Protein AF-A0A0S7ERP4-F1 (afdb_monomer_lite)

Radius of gyration: 34.42 Å; chains: 1; bounding box: 76×71×101 Å

Foldseek 3Di:
DDDDDDDDDDDPDDPPVVVVVVVVVVVVVVVVVPPDPDPPVVVVVLVVVVVVLVVVLVVVVVVLVVVVVVLLVPPDVVVNLVVVLVLVVVLLVLLVVLVVVCVVVVDDPPDRQDPDPSNNVSVSSNVSSLVSLVVCCVSPVVSCCVPVVPDVVSVVSSVD

Structure (mmCIF, N/CA/C/O backbone):
data_AF-A0A0S7ERP4-F1
#
_entry.id   AF-A0A0S7ERP4-F1
#
loop_
_atom_site.group_PDB
_atom_site.id
_atom_site.type_symbol
_atom_site.label_atom_id
_atom_site.label_alt_id
_atom_site.label_comp_id
_atom_site.label_asym_id
_atom_site.label_entity_id
_atom_site.label_seq_id
_atom_site.pdbx_PDB_ins_code
_atom_site.Cartn_x
_atom_site.Cartn_y
_atom_site.Cartn_z
_atom_site.occupancy
_atom_site.B_iso_or_equiv
_atom_site.auth_seq_id
_atom_site.auth_comp_id
_atom_site.auth_asym_id
_atom_site.auth_atom_id
_atom_site.pdbx_PDB_model_num
ATOM 1 N N . LEU A 1 1 ? 56.306 -63.158 -77.865 1.00 36.03 1 LEU A N 1
ATOM 2 C CA . LEU A 1 1 ? 57.124 -61.981 -77.490 1.00 36.03 1 LEU A CA 1
ATOM 3 C C . LEU A 1 1 ? 56.248 -61.137 -76.561 1.00 36.03 1 LEU A C 1
ATOM 5 O O . LEU A 1 1 ? 55.398 -60.429 -77.066 1.00 36.03 1 LEU A O 1
ATOM 9 N N . PHE A 1 2 ? 56.042 -61.534 -75.303 1.00 31.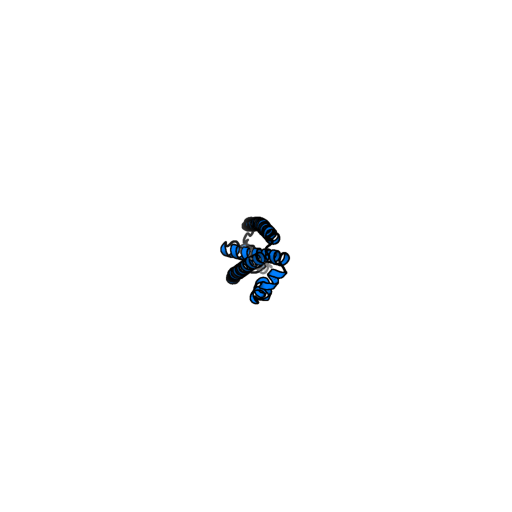94 2 PHE A N 1
ATOM 10 C CA . PHE A 1 2 ? 56.868 -61.342 -74.094 1.00 31.94 2 PHE A CA 1
ATOM 11 C C . PHE A 1 2 ? 57.126 -59.877 -73.703 1.00 31.94 2 PHE A C 1
ATOM 13 O O . PHE A 1 2 ? 57.611 -59.106 -74.524 1.00 31.94 2 PHE A O 1
ATOM 20 N N . ASN A 1 3 ? 56.899 -59.625 -72.404 1.00 28.59 3 ASN A N 1
ATOM 21 C CA . ASN A 1 3 ? 57.189 -58.448 -71.567 1.00 28.59 3 ASN A CA 1
ATOM 22 C C . ASN A 1 3 ? 56.217 -57.252 -71.650 1.00 28.59 3 ASN A C 1
ATOM 24 O O . ASN A 1 3 ? 55.875 -56.807 -72.733 1.00 28.59 3 ASN A O 1
ATOM 28 N N . SER A 1 4 ? 55.731 -56.665 -70.547 1.00 33.91 4 SER A N 1
ATOM 29 C CA . SER A 1 4 ? 56.054 -56.836 -69.118 1.00 33.91 4 SER A CA 1
ATOM 30 C C . SER A 1 4 ? 54.904 -56.347 -68.230 1.00 33.91 4 SER A C 1
ATOM 32 O O . SER A 1 4 ? 54.311 -55.304 -68.490 1.00 33.91 4 SER A O 1
ATOM 34 N N . SER A 1 5 ? 54.675 -57.063 -67.128 1.00 41.22 5 SER A N 1
ATOM 35 C CA . SER A 1 5 ? 54.031 -56.560 -65.910 1.00 41.22 5 SER A CA 1
ATOM 36 C C . SER A 1 5 ? 54.976 -55.626 -65.148 1.00 41.22 5 SER A C 1
ATOM 38 O O . SER A 1 5 ? 56.146 -55.971 -65.000 1.00 41.22 5 SER A O 1
ATOM 40 N N . PHE A 1 6 ? 54.468 -54.539 -64.553 1.00 32.84 6 PHE A N 1
ATOM 41 C CA . PHE A 1 6 ? 54.848 -54.152 -63.186 1.00 32.84 6 PHE A CA 1
ATOM 42 C C . PHE A 1 6 ? 53.825 -53.201 -62.549 1.00 32.84 6 PHE A C 1
ATOM 44 O O . PHE A 1 6 ? 53.191 -52.390 -63.214 1.00 32.84 6 PHE A O 1
ATOM 51 N N . SER A 1 7 ? 53.662 -53.378 -61.243 1.00 40.06 7 SER A N 1
ATOM 52 C CA . SER A 1 7 ? 52.592 -52.894 -60.375 1.00 40.06 7 SER A CA 1
ATOM 53 C C . SER A 1 7 ? 52.999 -51.622 -59.625 1.00 40.06 7 SER A C 1
ATOM 55 O O . SER A 1 7 ? 54.097 -51.585 -59.079 1.00 40.06 7 SER A O 1
ATOM 57 N N . ILE A 1 8 ? 52.103 -50.633 -59.536 1.00 38.38 8 ILE A N 1
ATOM 58 C CA . ILE A 1 8 ? 52.034 -49.597 -58.484 1.00 38.38 8 ILE A CA 1
ATOM 59 C C . ILE A 1 8 ? 50.524 -49.317 -58.356 1.00 38.38 8 ILE A C 1
ATOM 61 O O . ILE A 1 8 ? 49.904 -48.852 -59.300 1.00 38.38 8 ILE A O 1
ATOM 65 N N . GLY A 1 9 ? 49.807 -49.784 -57.339 1.00 38.56 9 GLY A N 1
ATOM 66 C CA . GLY A 1 9 ? 49.984 -49.382 -55.953 1.00 38.56 9 GLY A CA 1
ATOM 67 C C . GLY A 1 9 ? 48.993 -48.257 -55.640 1.00 38.56 9 GLY A C 1
ATOM 68 O O . GLY A 1 9 ? 49.285 -47.105 -55.915 1.00 38.56 9 GLY A O 1
ATOM 69 N N . VAL A 1 10 ? 47.867 -48.629 -55.015 1.00 46.38 10 VAL A N 1
ATOM 70 C CA . VAL A 1 10 ? 47.009 -47.770 -54.174 1.00 46.38 10 VAL A CA 1
ATOM 71 C C . VAL A 1 10 ? 46.211 -46.667 -54.889 1.00 46.38 10 VAL A C 1
ATOM 73 O O . VAL A 1 10 ? 46.749 -45.607 -55.162 1.00 46.38 10 VAL A O 1
ATOM 76 N N . LEU A 1 11 ? 44.891 -46.859 -55.054 1.00 43.41 11 LEU A N 1
ATOM 77 C CA . LEU A 1 11 ? 43.879 -45.832 -54.719 1.00 43.41 11 LEU A CA 1
ATOM 78 C C . LEU A 1 11 ? 42.442 -46.396 -54.793 1.00 43.41 11 LEU A C 1
ATOM 80 O O . LEU A 1 11 ? 41.591 -45.911 -55.532 1.00 43.41 11 LEU A O 1
ATOM 84 N N . LEU A 1 12 ? 42.147 -47.452 -54.032 1.00 49.91 12 LEU A N 1
ATOM 85 C CA . LEU A 1 12 ? 40.770 -47.925 -53.851 1.00 49.91 12 LEU A CA 1
ATOM 86 C C . LEU A 1 12 ? 40.319 -47.619 -52.422 1.00 49.91 12 LEU A C 1
ATOM 88 O O . LEU A 1 12 ? 40.388 -48.477 -51.554 1.00 49.91 12 LEU A O 1
ATOM 92 N N . CYS A 1 13 ? 39.971 -46.354 -52.180 1.00 50.56 13 CYS A N 1
ATOM 93 C CA . CYS A 1 13 ? 39.090 -45.854 -51.115 1.00 50.56 13 CYS A CA 1
ATOM 94 C C . CYS A 1 13 ? 39.342 -44.355 -50.959 1.00 50.56 13 CYS A C 1
ATOM 96 O O . CYS A 1 13 ? 40.460 -43.979 -50.626 1.00 50.56 13 CYS A O 1
ATOM 98 N N . CYS A 1 14 ? 38.316 -43.524 -51.166 1.00 50.41 14 CYS A N 1
ATOM 99 C CA . CYS A 1 14 ? 37.940 -42.395 -50.293 1.00 50.41 14 CYS A CA 1
ATOM 100 C C . CYS A 1 14 ? 37.132 -41.311 -51.039 1.00 50.41 14 CYS A C 1
ATOM 102 O O . CYS A 1 14 ? 37.639 -40.213 -51.247 1.00 50.41 14 CYS A O 1
ATOM 104 N N . PRO A 1 15 ? 35.843 -41.537 -51.358 1.00 43.78 15 PRO A N 1
ATOM 105 C CA . PRO A 1 15 ? 34.888 -40.434 -51.440 1.00 43.78 15 PRO A CA 1
ATOM 106 C C . PRO A 1 15 ? 34.080 -40.269 -50.138 1.00 43.78 15 PRO A C 1
ATOM 108 O O . PRO A 1 15 ? 33.483 -39.224 -49.920 1.00 43.78 15 PRO A O 1
ATOM 111 N N . LEU A 1 16 ? 34.080 -41.266 -49.239 1.00 44.78 16 LEU A N 1
ATOM 112 C CA . LEU A 1 16 ? 33.294 -41.216 -47.997 1.00 44.78 16 LEU A CA 1
ATOM 113 C C . LEU A 1 16 ? 33.991 -40.503 -46.825 1.00 44.78 16 LEU A C 1
ATOM 115 O O . LEU A 1 16 ? 33.307 -39.976 -45.953 1.00 44.78 16 LEU A O 1
ATOM 119 N N . VAL A 1 17 ? 35.327 -40.438 -46.802 1.00 49.69 17 VAL A N 1
ATOM 120 C CA . VAL A 1 17 ? 36.073 -39.811 -45.688 1.00 49.69 17 VAL A CA 1
ATOM 121 C C . VAL A 1 17 ? 36.037 -38.278 -45.765 1.00 49.69 17 VAL A C 1
ATOM 123 O O . VAL A 1 17 ? 36.111 -37.599 -44.742 1.00 49.69 17 VAL A O 1
ATOM 126 N N . THR A 1 18 ? 35.838 -37.699 -46.952 1.00 48.84 18 THR A N 1
ATOM 127 C CA . THR A 1 18 ? 35.764 -36.239 -47.118 1.00 48.84 18 THR A CA 1
ATOM 128 C C . THR A 1 18 ? 34.395 -35.664 -46.742 1.00 48.84 18 THR A C 1
ATOM 130 O O . THR A 1 18 ? 34.336 -34.540 -46.253 1.00 48.84 18 THR A O 1
ATOM 133 N N . MET A 1 19 ? 33.298 -36.425 -46.861 1.00 49.31 19 MET A N 1
ATOM 134 C CA . MET A 1 19 ? 31.945 -35.948 -46.512 1.00 49.31 19 MET A CA 1
ATOM 135 C C . MET A 1 19 ? 31.694 -35.829 -44.997 1.00 49.31 19 MET A C 1
ATOM 137 O O . MET A 1 19 ? 30.900 -34.992 -44.563 1.00 49.31 19 MET A O 1
ATOM 141 N N . TRP A 1 20 ? 32.383 -36.632 -44.181 1.00 41.03 20 TRP A N 1
ATOM 142 C CA . TRP A 1 20 ? 32.278 -36.565 -42.716 1.00 41.03 20 TRP A CA 1
ATOM 143 C C . TRP A 1 20 ? 33.089 -35.404 -42.128 1.00 41.03 20 TRP A C 1
ATOM 145 O O . TRP A 1 20 ? 32.699 -34.824 -41.118 1.00 41.03 20 TRP A O 1
ATOM 155 N N . SER A 1 21 ? 34.175 -35.012 -42.799 1.00 52.75 21 SER A N 1
ATOM 156 C CA . SER A 1 21 ? 35.043 -33.914 -42.364 1.00 52.75 21 SER A CA 1
ATOM 157 C C . SER A 1 21 ? 34.357 -32.547 -42.491 1.00 52.75 21 SER A C 1
ATOM 159 O O . SER A 1 21 ? 34.372 -31.748 -41.558 1.00 52.75 21 SER A O 1
ATOM 161 N N . VAL A 1 22 ? 33.658 -32.294 -43.602 1.00 50.66 22 VAL A N 1
ATOM 162 C CA . VAL A 1 22 ? 33.013 -30.988 -43.839 1.00 50.66 22 VAL A CA 1
ATOM 163 C C . VAL A 1 22 ? 31.786 -30.785 -42.937 1.00 50.66 22 VAL A C 1
ATOM 165 O O . VAL A 1 22 ? 31.569 -29.685 -42.433 1.00 50.66 22 VAL A O 1
ATOM 168 N N . SER A 1 23 ? 31.026 -31.850 -42.650 1.00 53.56 23 SER A N 1
ATOM 169 C CA . SER A 1 23 ? 29.867 -31.782 -41.741 1.00 53.56 23 SER A CA 1
ATOM 170 C C . SER A 1 23 ? 30.279 -31.512 -40.290 1.00 53.56 23 SER A C 1
ATOM 172 O O . SER A 1 23 ? 29.611 -30.746 -39.596 1.00 53.56 23 SER A O 1
ATOM 174 N N . ALA A 1 24 ? 31.404 -32.080 -39.842 1.00 55.19 24 ALA A N 1
ATOM 175 C CA . ALA A 1 24 ? 31.951 -31.816 -38.513 1.00 55.19 24 ALA A CA 1
ATOM 176 C C . ALA A 1 24 ? 32.442 -30.364 -38.366 1.00 55.19 24 ALA A C 1
ATOM 178 O O . ALA A 1 24 ? 32.226 -29.745 -37.328 1.00 55.19 24 ALA A O 1
ATOM 179 N N . VAL A 1 25 ? 33.041 -29.792 -39.416 1.00 55.00 25 VAL A N 1
ATOM 180 C CA . VAL A 1 25 ? 33.514 -28.396 -39.413 1.00 55.00 25 VAL A CA 1
ATOM 181 C C . VAL A 1 25 ? 32.348 -27.399 -39.411 1.00 55.00 25 VAL A C 1
ATOM 183 O O . VAL A 1 25 ? 32.406 -26.397 -38.701 1.00 55.00 25 VAL A O 1
ATOM 186 N N . ILE A 1 26 ? 31.257 -27.681 -40.133 1.00 55.34 26 ILE A N 1
ATOM 187 C CA . ILE A 1 26 ? 30.060 -26.821 -40.141 1.00 55.34 26 ILE A CA 1
ATOM 188 C C . ILE A 1 26 ? 29.319 -26.882 -38.791 1.00 55.34 26 ILE A C 1
ATOM 190 O O . ILE A 1 26 ? 28.900 -25.844 -38.279 1.00 55.34 26 ILE A O 1
ATOM 194 N N . LEU A 1 27 ? 29.222 -28.061 -38.163 1.00 53.22 27 LEU A N 1
ATOM 195 C CA . LEU A 1 27 ? 28.665 -28.208 -36.809 1.00 53.22 27 LEU A CA 1
ATOM 196 C C . LEU A 1 27 ? 29.535 -27.530 -35.737 1.00 53.22 27 LEU A C 1
ATOM 198 O O . LEU A 1 27 ? 29.001 -26.919 -34.812 1.00 53.22 27 LEU A O 1
ATOM 202 N N . ALA A 1 28 ? 30.862 -27.567 -35.883 1.00 52.50 28 ALA A N 1
ATOM 203 C CA . ALA A 1 28 ? 31.782 -26.875 -34.982 1.00 52.50 28 ALA A CA 1
ATOM 204 C C . ALA A 1 28 ? 31.711 -25.340 -35.123 1.00 52.50 28 ALA A C 1
ATOM 206 O O . ALA A 1 28 ? 31.791 -24.628 -34.123 1.00 52.50 28 ALA A O 1
ATOM 207 N N . LEU A 1 29 ? 31.498 -24.816 -36.336 1.00 48.59 29 LEU A N 1
ATOM 208 C CA . LEU A 1 29 ? 31.327 -23.376 -36.575 1.00 48.59 29 LEU A CA 1
ATOM 209 C C . LEU A 1 29 ? 29.970 -22.844 -36.084 1.00 48.59 29 LEU A C 1
ATOM 211 O O . LEU A 1 29 ? 29.904 -21.717 -35.596 1.00 48.59 29 LEU A O 1
ATOM 215 N N . ALA A 1 30 ? 28.908 -23.654 -36.128 1.00 50.09 30 ALA A N 1
ATOM 216 C CA . ALA A 1 30 ? 27.617 -23.297 -35.534 1.00 50.09 30 ALA A CA 1
ATOM 217 C C . ALA A 1 30 ? 27.668 -23.255 -33.993 1.00 50.09 30 ALA A C 1
ATOM 219 O O . ALA A 1 30 ? 27.029 -22.402 -33.379 1.00 50.09 30 ALA A O 1
ATOM 220 N N . ALA A 1 31 ? 28.471 -24.122 -33.364 1.00 48.09 31 ALA A N 1
ATOM 221 C CA . ALA A 1 31 ? 28.665 -24.120 -31.913 1.00 48.09 31 ALA A CA 1
ATOM 222 C C . ALA A 1 31 ? 29.440 -22.884 -31.412 1.00 48.09 31 ALA A C 1
ATOM 224 O O . ALA A 1 31 ? 29.180 -22.402 -30.312 1.00 48.09 31 ALA A O 1
ATOM 225 N N . VAL A 1 32 ? 30.344 -22.327 -32.227 1.00 48.41 32 VAL A N 1
ATOM 226 C CA . VAL A 1 32 ? 31.105 -21.108 -31.889 1.00 48.41 32 VAL A CA 1
ATOM 227 C C . VAL A 1 32 ? 30.252 -19.835 -31.993 1.00 48.41 32 VAL A C 1
ATOM 229 O O . VAL A 1 32 ? 30.477 -18.891 -31.240 1.00 48.41 32 VAL A O 1
ATOM 232 N N . ALA A 1 33 ? 29.232 -19.805 -32.856 1.00 47.75 33 ALA A N 1
ATOM 233 C CA . ALA A 1 33 ? 28.333 -18.651 -32.988 1.00 47.75 33 ALA A CA 1
ATOM 234 C C . ALA A 1 33 ? 27.271 -18.545 -31.872 1.00 47.75 33 ALA A C 1
ATOM 236 O O . ALA A 1 33 ? 26.631 -17.506 -31.736 1.00 47.75 33 ALA A O 1
ATOM 237 N N . LEU A 1 34 ? 27.101 -19.590 -31.052 1.00 50.41 34 LEU A N 1
ATOM 238 C CA . LEU A 1 34 ? 26.242 -19.588 -29.857 1.00 50.41 34 LEU A CA 1
ATOM 239 C C . LEU A 1 34 ? 27.037 -19.348 -28.559 1.00 50.41 34 LEU A C 1
ATOM 241 O O . LEU A 1 34 ? 26.530 -19.573 -27.459 1.00 50.41 34 LEU A O 1
ATOM 245 N N . GLY A 1 35 ? 28.283 -18.878 -28.686 1.00 42.94 35 GLY A N 1
ATOM 246 C CA . GLY A 1 35 ? 29.151 -18.507 -27.577 1.00 42.94 35 GLY A CA 1
ATOM 247 C C . GLY A 1 35 ? 28.567 -17.380 -26.724 1.00 42.94 35 GLY A C 1
ATOM 248 O O . GLY A 1 35 ? 28.679 -16.207 -27.062 1.00 42.94 35 GLY A O 1
ATOM 249 N N . SER A 1 36 ? 27.983 -17.788 -25.596 1.00 51.94 36 SER A N 1
ATOM 250 C CA . SER A 1 36 ? 27.958 -17.086 -24.309 1.00 51.94 36 SER A CA 1
ATOM 251 C C . SER A 1 36 ? 27.524 -15.617 -24.335 1.00 51.94 36 SER A C 1
ATOM 253 O O . SER A 1 36 ? 28.347 -14.703 -24.267 1.00 51.94 36 SER A O 1
ATOM 255 N N . ALA A 1 37 ? 26.212 -15.392 -24.261 1.00 49.50 37 ALA A N 1
ATOM 256 C CA . ALA A 1 37 ? 25.731 -14.295 -23.431 1.00 49.50 37 ALA A CA 1
ATOM 257 C C . ALA A 1 37 ? 26.067 -14.659 -21.975 1.00 49.50 37 ALA A C 1
ATOM 259 O O . ALA A 1 37 ? 25.407 -15.511 -21.387 1.00 49.50 37 ALA A O 1
ATOM 260 N N . ASP A 1 38 ? 27.150 -14.093 -21.447 1.00 48.97 38 ASP A N 1
ATOM 261 C CA . ASP A 1 38 ? 27.555 -14.228 -20.048 1.00 48.97 38 ASP A CA 1
ATOM 262 C C . ASP A 1 38 ? 26.489 -13.591 -19.129 1.00 48.97 38 ASP A C 1
ATOM 264 O O . ASP A 1 38 ? 26.293 -12.374 -19.189 1.00 48.97 38 ASP A O 1
ATOM 268 N N . PRO A 1 39 ? 25.761 -14.361 -18.295 1.00 53.75 39 PRO A N 1
ATOM 269 C CA . PRO A 1 39 ? 24.779 -13.801 -17.373 1.00 53.75 39 PRO A CA 1
ATOM 270 C C . PRO A 1 39 ? 25.402 -13.360 -16.035 1.00 53.75 39 PRO A C 1
ATOM 272 O O . PRO A 1 39 ? 24.689 -12.809 -15.191 1.00 53.75 39 PRO A O 1
ATOM 275 N N . ASP A 1 40 ? 26.700 -13.590 -15.800 1.00 51.56 40 ASP A N 1
ATOM 276 C CA . ASP A 1 40 ? 27.281 -13.491 -14.454 1.00 51.56 40 ASP A CA 1
ATOM 277 C C . ASP A 1 40 ? 27.644 -12.076 -14.003 1.00 51.56 40 ASP A C 1
ATOM 279 O O . ASP A 1 40 ? 27.767 -11.829 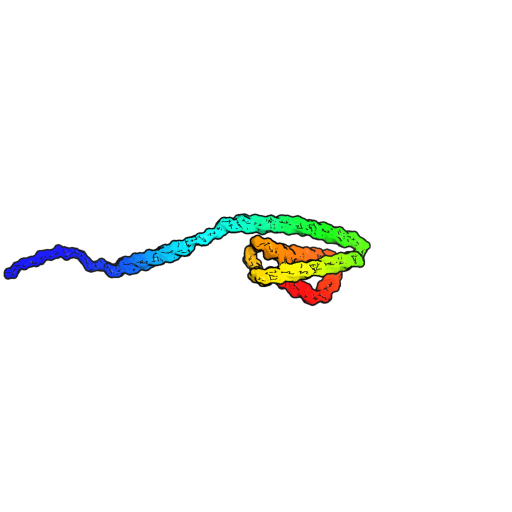-12.804 1.00 51.56 40 ASP A O 1
ATOM 283 N N . THR A 1 41 ? 27.712 -11.099 -14.907 1.00 55.38 41 THR A N 1
ATOM 284 C CA . THR A 1 41 ? 28.025 -9.721 -14.491 1.00 55.38 41 THR A CA 1
ATOM 285 C C . THR A 1 41 ? 26.800 -8.973 -13.923 1.00 55.38 41 THR A C 1
ATOM 287 O O . THR A 1 41 ? 26.952 -8.039 -13.134 1.00 55.38 41 THR A O 1
ATOM 290 N N . GLN A 1 42 ? 25.567 -9.387 -14.255 1.00 54.00 42 GLN A N 1
ATOM 291 C CA . GLN A 1 42 ? 24.342 -8.662 -13.868 1.00 54.00 42 GLN A CA 1
ATOM 292 C C . GLN A 1 42 ? 23.637 -9.234 -12.624 1.00 54.00 42 GLN A C 1
ATOM 294 O O . GLN A 1 42 ? 23.000 -8.474 -11.888 1.00 54.00 42 GLN A O 1
ATOM 299 N N . ARG A 1 43 ? 23.800 -10.535 -12.338 1.00 60.12 43 ARG A N 1
ATOM 300 C CA . ARG A 1 43 ? 23.248 -11.202 -11.139 1.00 60.12 43 ARG A CA 1
ATOM 301 C C . ARG A 1 43 ? 23.671 -10.554 -9.810 1.00 60.12 43 ARG A C 1
ATOM 303 O O . ARG A 1 43 ? 22.782 -10.173 -9.054 1.00 60.12 43 ARG A O 1
ATOM 310 N N . PRO A 1 44 ? 24.969 -10.301 -9.539 1.00 62.47 44 PRO A N 1
ATOM 311 C CA . PRO A 1 44 ? 25.399 -9.806 -8.227 1.00 62.47 44 PRO A CA 1
ATOM 312 C C . PRO A 1 44 ? 24.820 -8.426 -7.879 1.00 62.47 44 PRO A C 1
ATOM 314 O O . PRO A 1 44 ? 24.527 -8.123 -6.723 1.00 62.47 44 PRO A O 1
ATOM 317 N N . ARG A 1 45 ? 24.646 -7.562 -8.890 1.00 62.84 45 ARG A N 1
ATOM 318 C CA . ARG A 1 45 ? 24.092 -6.210 -8.721 1.00 62.84 45 ARG A CA 1
ATOM 319 C C . ARG A 1 45 ? 22.574 -6.233 -8.538 1.00 62.84 45 ARG A C 1
ATOM 321 O O . ARG A 1 45 ? 22.039 -5.431 -7.775 1.00 62.84 45 ARG A O 1
ATOM 328 N N . HIS A 1 46 ? 21.889 -7.127 -9.248 1.00 65.50 46 HIS A N 1
ATOM 329 C CA . HIS A 1 46 ? 20.446 -7.327 -9.128 1.00 65.50 46 HIS A CA 1
ATOM 330 C C . HIS A 1 46 ? 20.069 -7.844 -7.733 1.00 65.50 46 HIS A C 1
ATOM 332 O O . HIS A 1 46 ? 19.210 -7.250 -7.076 1.00 65.50 46 HIS A O 1
ATOM 338 N N . ASP A 1 47 ? 20.825 -8.823 -7.229 1.00 76.12 47 ASP A N 1
ATOM 339 C CA . ASP A 1 47 ? 20.685 -9.348 -5.868 1.00 76.12 47 ASP A CA 1
ATOM 340 C C . ASP A 1 47 ? 20.884 -8.249 -4.809 1.00 76.12 47 ASP A C 1
ATOM 342 O O . ASP A 1 47 ? 20.126 -8.164 -3.840 1.00 76.12 47 ASP A O 1
ATOM 346 N N . SER A 1 48 ? 21.837 -7.336 -5.033 1.00 88.81 48 SER A N 1
ATOM 347 C CA . SER A 1 48 ? 22.086 -6.199 -4.138 1.00 88.81 48 SER A CA 1
ATOM 348 C C . SER A 1 48 ? 20.905 -5.221 -4.061 1.00 88.81 48 SER A C 1
ATOM 350 O O . SER A 1 48 ? 20.533 -4.796 -2.967 1.00 88.81 48 SER A O 1
ATOM 352 N N . ASN A 1 49 ? 20.267 -4.885 -5.189 1.00 89.75 49 ASN A N 1
ATOM 353 C CA . ASN A 1 49 ? 19.100 -3.991 -5.196 1.00 89.75 49 ASN A CA 1
ATOM 354 C C . ASN A 1 49 ? 17.907 -4.600 -4.451 1.00 89.75 49 ASN A C 1
ATOM 356 O O . ASN A 1 49 ? 17.236 -3.908 -3.682 1.00 89.75 49 ASN A O 1
ATOM 360 N N . LEU A 1 50 ? 17.665 -5.896 -4.654 1.00 93.69 50 LEU A N 1
ATOM 361 C CA . LEU A 1 50 ? 16.613 -6.624 -3.954 1.00 93.69 50 LEU A CA 1
ATOM 362 C C . LEU A 1 50 ? 16.889 -6.697 -2.445 1.00 93.69 50 LEU A C 1
ATOM 364 O O . LEU A 1 50 ? 15.972 -6.543 -1.638 1.00 93.69 50 LEU A O 1
ATOM 368 N N . GLU A 1 51 ? 18.142 -6.912 -2.041 1.00 95.38 51 GLU A N 1
ATOM 369 C CA . GLU A 1 51 ? 18.521 -6.921 -0.628 1.00 95.38 51 GLU A CA 1
ATOM 370 C C . GLU A 1 51 ? 18.315 -5.549 0.029 1.00 95.38 51 GLU A C 1
ATOM 372 O O . GLU A 1 51 ? 17.765 -5.463 1.130 1.00 95.38 51 GLU A O 1
ATOM 377 N N . ILE A 1 52 ? 18.689 -4.465 -0.658 1.00 95.00 52 ILE A N 1
ATOM 378 C CA . ILE A 1 52 ? 18.440 -3.097 -0.188 1.00 95.00 52 ILE A CA 1
ATOM 379 C C . ILE A 1 52 ? 16.937 -2.859 -0.026 1.00 95.00 52 ILE A C 1
ATOM 381 O O . ILE A 1 52 ? 16.506 -2.383 1.026 1.00 95.00 52 ILE A O 1
ATOM 385 N N . TYR A 1 53 ? 16.136 -3.235 -1.027 1.00 96.56 53 TYR A N 1
ATOM 386 C CA . TYR A 1 53 ? 14.681 -3.128 -0.958 1.00 96.56 53 TYR A CA 1
ATOM 387 C C . TYR A 1 53 ? 14.113 -3.866 0.260 1.00 96.56 53 TYR A C 1
ATOM 389 O O . TYR A 1 53 ? 13.352 -3.278 1.023 1.00 96.56 53 TYR A O 1
ATOM 397 N N . LYS A 1 54 ? 14.537 -5.111 0.514 1.00 96.94 54 LYS A N 1
ATOM 398 C CA . LYS A 1 54 ? 14.087 -5.887 1.683 1.00 96.94 54 LYS A CA 1
ATOM 399 C C . LYS A 1 54 ? 14.364 -5.160 3.001 1.00 96.94 54 LYS A C 1
ATOM 401 O O . LYS A 1 54 ? 13.472 -5.064 3.839 1.00 96.94 54 LYS A O 1
ATOM 406 N N . ARG A 1 55 ? 15.561 -4.588 3.171 1.00 97.56 55 ARG A N 1
ATOM 407 C CA . ARG A 1 55 ? 15.928 -3.837 4.390 1.00 97.56 55 ARG A CA 1
ATOM 408 C C . ARG A 1 55 ? 15.098 -2.559 4.564 1.00 97.56 55 ARG A C 1
ATOM 410 O O . ARG A 1 55 ? 14.686 -2.233 5.681 1.00 97.56 55 ARG A O 1
ATOM 417 N N . LEU A 1 56 ? 14.842 -1.837 3.471 1.00 97.00 56 LEU A N 1
ATOM 418 C CA . LEU A 1 56 ? 13.971 -0.657 3.482 1.00 97.00 56 LEU A CA 1
ATOM 419 C C . LEU A 1 56 ? 12.535 -1.045 3.836 1.00 97.00 56 LEU A C 1
ATOM 421 O O . LEU A 1 56 ? 11.923 -0.414 4.700 1.00 97.00 56 LEU A O 1
ATOM 425 N N . PHE A 1 57 ? 12.037 -2.126 3.239 1.00 97.94 57 PHE A N 1
ATOM 426 C CA . PHE A 1 57 ? 10.707 -2.638 3.514 1.00 97.94 57 PHE A CA 1
ATOM 427 C C . PHE A 1 57 ? 10.560 -3.032 4.986 1.00 97.94 57 PHE A C 1
ATOM 429 O O . PHE A 1 57 ? 9.660 -2.543 5.660 1.00 97.94 57 PHE A O 1
ATOM 436 N N . GLU A 1 58 ? 11.480 -3.825 5.538 1.00 97.81 58 GLU A N 1
ATOM 437 C CA . GLU A 1 58 ? 11.473 -4.209 6.956 1.00 97.81 58 GLU A CA 1
ATOM 438 C C . GLU A 1 58 ? 11.445 -3.007 7.908 1.00 97.81 58 GLU A C 1
ATOM 440 O O . GLU A 1 58 ? 10.747 -3.031 8.925 1.00 97.81 58 GLU A O 1
ATOM 445 N N . THR A 1 59 ? 12.189 -1.949 7.582 1.00 97.94 59 THR A N 1
ATOM 446 C CA . THR A 1 59 ? 12.197 -0.708 8.368 1.00 97.94 59 THR A CA 1
ATOM 447 C C . THR A 1 59 ? 10.827 -0.036 8.309 1.00 97.94 59 THR A C 1
ATOM 449 O O . THR A 1 59 ? 10.213 0.208 9.348 1.00 97.94 59 THR A O 1
ATOM 452 N N . LYS A 1 60 ? 10.274 0.127 7.102 1.00 97.69 60 LYS A N 1
ATOM 453 C CA . LYS A 1 60 ? 8.937 0.693 6.882 1.00 97.69 60 LYS A CA 1
ATOM 454 C C . LYS A 1 60 ? 7.843 -0.090 7.615 1.00 97.69 60 LYS A C 1
ATOM 456 O O . LYS A 1 60 ? 6.939 0.510 8.196 1.00 97.69 60 LYS A O 1
ATOM 461 N N . ARG A 1 61 ? 7.935 -1.424 7.652 1.00 97.56 61 ARG A N 1
ATOM 462 C CA . ARG A 1 61 ? 6.992 -2.297 8.374 1.00 97.56 61 ARG A CA 1
ATOM 463 C C . ARG A 1 61 ? 7.002 -2.033 9.879 1.00 97.56 61 ARG A C 1
ATOM 465 O O . ARG A 1 61 ? 5.935 -1.998 10.490 1.00 97.56 61 ARG A O 1
ATOM 472 N N . LYS A 1 62 ? 8.176 -1.820 10.483 1.00 97.62 62 LYS A N 1
ATOM 473 C CA . LYS A 1 62 ? 8.290 -1.496 11.917 1.00 97.62 62 LYS A CA 1
ATOM 474 C C . LYS A 1 62 ? 7.608 -0.166 12.235 1.00 97.62 62 LYS A C 1
ATOM 476 O O . LYS A 1 62 ? 6.834 -0.107 13.190 1.00 97.62 62 LYS A O 1
ATOM 481 N N . ASP A 1 63 ? 7.826 0.847 11.404 1.00 97.38 63 ASP A N 1
ATOM 482 C CA . ASP A 1 63 ? 7.240 2.178 11.591 1.00 97.38 63 ASP A CA 1
ATOM 483 C C . ASP A 1 63 ? 5.715 2.151 11.442 1.00 97.38 63 ASP A C 1
ATOM 485 O O . ASP A 1 63 ? 4.986 2.658 12.297 1.00 97.38 63 ASP A O 1
ATOM 489 N N . GLN A 1 64 ? 5.220 1.477 10.401 1.00 96.94 64 GLN A N 1
ATOM 490 C CA . GLN A 1 64 ? 3.792 1.257 10.170 1.00 96.94 64 GLN A CA 1
ATOM 491 C C . GLN A 1 64 ? 3.121 0.546 11.352 1.00 96.94 64 GLN A C 1
ATOM 493 O O . GLN A 1 64 ? 2.090 0.996 11.853 1.00 96.94 64 GLN A O 1
ATOM 498 N N . LEU A 1 65 ? 3.716 -0.548 11.833 1.00 96.94 65 LEU A N 1
ATOM 499 C CA . LEU A 1 65 ? 3.197 -1.302 12.973 1.00 96.94 65 LEU A CA 1
ATOM 500 C C . LEU A 1 65 ? 3.201 -0.477 14.262 1.00 96.94 65 LEU A C 1
ATOM 502 O O . LEU A 1 65 ? 2.276 -0.603 15.064 1.00 96.94 65 LEU A O 1
ATOM 506 N N . ASN A 1 66 ? 4.209 0.371 14.464 1.00 97.00 66 ASN A N 1
ATOM 507 C CA . ASN A 1 66 ? 4.259 1.290 15.595 1.00 97.00 66 ASN A CA 1
ATOM 508 C C . ASN A 1 66 ? 3.138 2.340 15.527 1.00 97.00 66 ASN A C 1
ATOM 510 O O . ASN A 1 66 ? 2.432 2.551 16.509 1.00 97.00 66 ASN A O 1
ATOM 514 N N . ALA A 1 67 ? 2.900 2.928 14.352 1.00 96.06 67 ALA A N 1
ATOM 515 C CA . ALA A 1 67 ? 1.787 3.852 14.144 1.00 96.06 67 ALA A CA 1
ATOM 516 C C . ALA A 1 67 ? 0.421 3.187 14.400 1.00 96.06 67 ALA A C 1
ATOM 518 O O . ALA A 1 67 ? -0.452 3.789 15.024 1.00 96.06 67 ALA A O 1
ATOM 519 N N . LEU A 1 68 ? 0.243 1.926 13.986 1.00 97.06 68 LEU A N 1
ATOM 520 C CA . LEU A 1 68 ? -0.988 1.181 14.259 1.00 97.06 68 LEU A CA 1
ATOM 521 C C . LEU A 1 68 ? -1.182 0.884 15.747 1.00 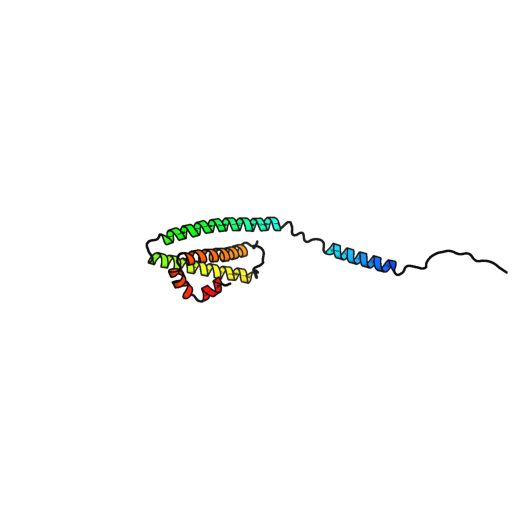97.06 68 LEU A C 1
ATOM 523 O O . LEU A 1 68 ? -2.320 0.922 16.204 1.00 97.06 68 LEU A O 1
ATOM 527 N N . LYS A 1 69 ? -0.116 0.617 16.514 1.00 96.38 69 LYS A N 1
ATOM 528 C CA . LYS A 1 69 ? -0.220 0.463 17.978 1.00 96.38 69 LYS A CA 1
ATOM 529 C C . LYS A 1 69 ? -0.769 1.733 18.621 1.00 96.38 69 LYS A C 1
ATOM 531 O O . LYS A 1 69 ? -1.760 1.658 19.339 1.00 96.38 69 LYS A O 1
ATOM 536 N N . ASN A 1 70 ? -0.212 2.889 18.259 1.00 95.94 70 ASN A N 1
ATOM 537 C CA . ASN A 1 70 ? -0.694 4.183 18.747 1.00 95.94 70 ASN A CA 1
ATOM 538 C C . ASN A 1 70 ? -2.167 4.415 18.372 1.00 95.94 70 ASN A C 1
ATOM 540 O O . ASN A 1 70 ? -2.938 4.953 19.161 1.00 95.94 70 ASN A O 1
ATOM 544 N N . LEU A 1 71 ? -2.576 3.985 17.172 1.00 96.94 71 LEU A N 1
ATOM 545 C CA . LEU A 1 71 ? -3.965 4.092 16.735 1.00 96.94 71 LEU A CA 1
ATOM 546 C C . LEU A 1 71 ? -4.898 3.148 17.505 1.00 96.94 71 LEU A C 1
ATOM 548 O O . LEU A 1 71 ? -6.034 3.524 17.762 1.00 96.94 71 LEU A O 1
ATOM 552 N N . VAL A 1 72 ? -4.447 1.949 17.889 1.00 95.88 72 VAL A N 1
ATOM 553 C CA . VAL A 1 72 ? -5.220 1.025 18.742 1.00 95.88 72 VAL A CA 1
ATOM 554 C C . VAL A 1 72 ? -5.412 1.609 20.141 1.00 95.88 72 VAL A C 1
ATOM 556 O O . VAL A 1 72 ? -6.505 1.518 20.693 1.00 95.88 72 VAL A O 1
ATOM 559 N N . GLU A 1 73 ? -4.373 2.233 20.694 1.00 95.94 73 GLU A N 1
ATOM 560 C CA . GLU A 1 73 ? -4.398 2.875 22.016 1.00 95.94 73 GLU A CA 1
ATOM 561 C C . GLU A 1 73 ? -5.217 4.178 22.040 1.00 95.94 73 GLU A C 1
ATOM 563 O O . GLU A 1 73 ? -5.559 4.680 23.113 1.00 95.94 73 GLU A O 1
ATOM 568 N N . LEU A 1 74 ? -5.577 4.718 20.870 1.00 94.94 74 LEU A N 1
ATOM 569 C CA . LEU A 1 74 ? -6.436 5.890 20.759 1.00 94.94 74 LEU A CA 1
ATOM 570 C C . LEU A 1 74 ? -7.826 5.599 21.342 1.00 94.94 74 LEU A C 1
ATOM 572 O O . LEU A 1 74 ? -8.635 4.887 20.748 1.00 94.94 74 LEU A O 1
ATOM 576 N N . ASN A 1 75 ? -8.144 6.234 22.470 1.00 93.50 75 ASN A N 1
ATOM 577 C CA . ASN A 1 75 ? -9.436 6.106 23.149 1.00 93.50 75 ASN A CA 1
ATOM 578 C C . ASN A 1 75 ? -10.553 6.967 22.510 1.00 93.50 75 ASN A C 1
ATOM 580 O O . ASN A 1 75 ? -11.351 7.590 23.208 1.00 93.50 75 ASN A O 1
ATOM 584 N N . ASP A 1 76 ? -10.594 7.040 21.178 1.00 96.75 76 ASP A N 1
ATOM 585 C CA . ASP A 1 76 ? -11.656 7.699 20.411 1.00 96.75 76 ASP A CA 1
ATOM 586 C C . ASP A 1 76 ? -11.980 6.873 19.160 1.00 96.75 76 ASP A C 1
ATOM 588 O O . ASP A 1 76 ? -11.313 6.947 18.123 1.00 96.75 76 ASP A O 1
ATOM 592 N N . ILE A 1 77 ? -13.051 6.084 19.262 1.00 95.31 77 ILE A N 1
ATOM 593 C CA . ILE A 1 77 ? -13.508 5.202 18.185 1.00 95.31 77 ILE A CA 1
ATOM 594 C C . ILE A 1 77 ? -13.907 6.015 16.947 1.00 95.31 77 ILE A C 1
ATOM 596 O O . ILE A 1 77 ? -13.605 5.613 15.827 1.00 95.31 77 ILE A O 1
ATOM 600 N N . ASN A 1 78 ? -14.543 7.178 17.106 1.00 97.00 78 ASN A N 1
ATOM 601 C CA . ASN A 1 78 ? -14.964 7.979 15.955 1.00 97.00 78 ASN A CA 1
ATOM 602 C C . ASN A 1 78 ? -13.752 8.497 15.174 1.00 97.00 78 ASN A C 1
ATOM 604 O O . ASN A 1 78 ? -13.783 8.550 13.942 1.00 97.00 78 ASN A O 1
ATOM 608 N N . GLN A 1 79 ? -12.672 8.852 15.873 1.00 97.75 79 GLN A N 1
ATOM 609 C CA . GLN A 1 79 ? -11.410 9.207 15.228 1.00 97.75 79 GLN A CA 1
ATOM 610 C C . GLN A 1 79 ? -10.744 8.008 14.561 1.00 97.75 79 GLN A C 1
ATOM 612 O O . GLN A 1 79 ? -10.317 8.147 13.417 1.00 97.75 79 GLN A O 1
ATOM 617 N N . GLN A 1 80 ? -10.720 6.831 15.197 1.00 97.75 80 GLN A N 1
ATOM 618 C CA . GLN A 1 80 ? -10.213 5.611 14.555 1.00 97.75 80 GLN A CA 1
ATOM 619 C C . GLN A 1 80 ? -10.930 5.344 13.223 1.00 97.75 80 GLN A C 1
ATOM 621 O O . GLN A 1 80 ? -10.268 5.123 12.211 1.00 97.75 80 GLN A O 1
ATOM 626 N N . TYR A 1 81 ? -12.264 5.450 13.183 1.00 98.06 81 TYR A N 1
ATOM 627 C CA . TYR A 1 81 ? -13.041 5.285 11.947 1.00 98.06 81 TYR A CA 1
ATOM 628 C C . TYR A 1 81 ? -12.657 6.291 10.859 1.00 98.06 81 TYR A C 1
ATOM 630 O O . TYR A 1 81 ? -12.577 5.906 9.695 1.00 98.06 81 TYR A O 1
ATOM 638 N N . LYS A 1 82 ? -12.427 7.560 11.214 1.00 97.88 82 LYS A N 1
ATOM 639 C CA . LYS A 1 82 ? -12.032 8.607 10.257 1.00 97.88 82 LYS A CA 1
ATOM 640 C C . LYS A 1 82 ? -10.613 8.406 9.738 1.00 97.88 82 LYS A C 1
ATOM 642 O O . LYS A 1 82 ? -10.374 8.533 8.542 1.00 97.88 82 LYS A O 1
ATOM 647 N N . ILE A 1 83 ? -9.677 8.090 10.630 1.00 97.81 83 ILE A N 1
ATOM 648 C CA . ILE A 1 83 ? -8.278 7.850 10.271 1.00 97.81 83 ILE A CA 1
ATOM 649 C C . ILE A 1 83 ? -8.196 6.633 9.348 1.00 97.81 83 ILE A C 1
ATOM 651 O O . ILE A 1 83 ? -7.597 6.719 8.279 1.00 97.81 83 ILE A O 1
ATOM 655 N N . ILE A 1 84 ? -8.864 5.533 9.705 1.00 97.81 84 ILE A N 1
ATOM 656 C CA . ILE A 1 84 ? -8.861 4.308 8.900 1.00 97.81 84 ILE A CA 1
ATOM 657 C C . ILE A 1 84 ? -9.560 4.521 7.554 1.00 97.81 84 ILE A C 1
ATOM 659 O O . ILE A 1 84 ? -9.060 4.023 6.554 1.00 97.81 84 ILE A O 1
ATOM 663 N N . ASP A 1 85 ? -10.645 5.298 7.483 1.00 97.81 85 ASP A N 1
ATOM 664 C CA . ASP A 1 85 ? -11.274 5.660 6.201 1.00 97.81 85 ASP A CA 1
ATOM 665 C C . ASP A 1 85 ? -10.278 6.327 5.243 1.00 97.81 85 ASP A C 1
ATOM 667 O O . ASP A 1 85 ? -10.101 5.893 4.104 1.00 97.81 85 ASP A O 1
ATOM 671 N N . ILE A 1 86 ? -9.573 7.355 5.729 1.00 97.75 86 ILE A N 1
ATOM 672 C CA . ILE A 1 86 ? -8.567 8.080 4.945 1.00 97.75 86 ILE A CA 1
ATOM 673 C C . ILE A 1 86 ? -7.430 7.139 4.534 1.00 97.75 86 ILE A C 1
ATOM 675 O O . ILE A 1 86 ? -7.009 7.153 3.376 1.00 97.75 86 ILE A O 1
ATOM 679 N N . MET A 1 87 ? -6.954 6.302 5.461 1.00 97.44 87 MET A N 1
ATOM 680 C CA . MET A 1 87 ? -5.886 5.339 5.194 1.00 97.44 87 MET A CA 1
ATOM 681 C C . MET A 1 87 ? -6.280 4.337 4.113 1.00 97.44 87 MET A C 1
ATOM 683 O O . MET A 1 87 ? -5.516 4.145 3.172 1.00 97.44 87 MET A O 1
ATOM 687 N N . LEU A 1 88 ? -7.461 3.721 4.215 1.00 98.06 88 LEU A N 1
ATOM 688 C CA . LEU A 1 88 ? -7.927 2.740 3.238 1.00 98.06 88 LEU A CA 1
ATOM 689 C C . LEU A 1 88 ? -8.106 3.388 1.863 1.00 98.06 88 LEU A C 1
ATOM 691 O O . LEU A 1 88 ? -7.582 2.874 0.880 1.00 98.06 88 LEU A O 1
ATOM 695 N N . LYS A 1 89 ? -8.748 4.560 1.785 1.00 97.44 89 LYS A N 1
ATOM 696 C CA . LYS A 1 89 ? -8.885 5.299 0.519 1.00 97.44 89 LYS A CA 1
ATOM 697 C C . LYS A 1 89 ? -7.532 5.606 -0.124 1.00 97.44 89 LYS A C 1
ATOM 699 O O . LYS A 1 89 ? -7.382 5.428 -1.330 1.00 97.44 89 LYS A O 1
ATOM 704 N N . GLY A 1 90 ? -6.551 6.044 0.667 1.00 97.69 90 GLY A N 1
ATOM 705 C CA . GLY A 1 90 ? -5.192 6.291 0.185 1.00 97.69 90 GLY A CA 1
ATOM 706 C C . GLY A 1 90 ? -4.507 5.017 -0.311 1.00 97.69 90 GLY A C 1
ATOM 707 O O . GLY A 1 90 ? -3.951 5.008 -1.405 1.00 97.69 90 GLY A O 1
ATOM 708 N N . LEU A 1 91 ? -4.605 3.934 0.459 1.00 97.06 91 LEU A N 1
ATOM 709 C CA . LEU A 1 91 ? -4.002 2.639 0.153 1.00 97.06 91 LEU A CA 1
ATOM 710 C C . LEU A 1 91 ? -4.530 2.072 -1.164 1.00 97.06 91 LEU A C 1
ATOM 712 O O . LEU A 1 91 ? -3.747 1.770 -2.060 1.00 97.06 91 LEU A O 1
ATOM 716 N N . PHE A 1 92 ? -5.852 1.971 -1.299 1.00 97.75 92 PHE A N 1
ATOM 717 C CA . PHE A 1 92 ? -6.479 1.420 -2.499 1.00 97.75 92 PHE A CA 1
ATOM 718 C C . PHE A 1 92 ? -6.244 2.297 -3.729 1.00 97.75 92 PHE A C 1
ATOM 720 O O . PHE A 1 92 ? -6.061 1.767 -4.820 1.00 97.75 92 PHE A O 1
ATOM 727 N N . LYS A 1 93 ? -6.166 3.622 -3.562 1.00 97.88 93 LYS A N 1
ATOM 728 C CA . LYS A 1 93 ? -5.777 4.517 -4.655 1.00 97.88 93 LYS A CA 1
ATOM 729 C C . LYS A 1 93 ? -4.351 4.235 -5.135 1.00 97.88 93 LYS A C 1
ATOM 731 O O . LYS A 1 93 ? -4.145 4.032 -6.324 1.00 97.88 93 LYS A O 1
ATOM 736 N N . VAL A 1 94 ? -3.379 4.186 -4.220 1.00 98.19 94 VAL A N 1
ATOM 737 C CA . VAL A 1 94 ? -1.975 3.909 -4.575 1.00 98.19 94 VAL A CA 1
ATOM 738 C C . VAL A 1 94 ? -1.831 2.524 -5.204 1.00 98.19 94 VAL A C 1
ATOM 740 O O . VAL A 1 94 ? -1.052 2.356 -6.142 1.00 98.19 94 VAL A O 1
ATOM 743 N N . LEU A 1 95 ? -2.587 1.540 -4.713 1.00 97.88 95 LEU A N 1
ATOM 744 C CA . LEU A 1 95 ? -2.591 0.184 -5.249 1.00 97.88 95 LEU A CA 1
ATOM 745 C C . LEU A 1 95 ? -3.107 0.152 -6.698 1.00 97.88 95 LEU A C 1
ATOM 747 O O . LEU A 1 95 ? -2.476 -0.481 -7.540 1.00 97.88 95 LEU A O 1
ATOM 751 N N . GLU A 1 96 ? -4.181 0.884 -7.012 1.00 98.00 96 GLU A N 1
ATOM 752 C CA . GLU A 1 96 ? -4.733 0.972 -8.372 1.00 98.00 96 GLU A CA 1
ATOM 753 C C . GLU A 1 96 ? -3.768 1.692 -9.318 1.00 98.00 96 GLU A C 1
ATOM 755 O O . GLU A 1 96 ? -3.430 1.164 -10.379 1.00 98.00 96 GLU A O 1
ATOM 760 N N . ASP A 1 97 ? -3.260 2.857 -8.907 1.00 98.31 97 ASP A N 1
ATOM 761 C CA . ASP A 1 97 ? -2.314 3.647 -9.702 1.00 98.31 97 ASP A CA 1
ATOM 762 C C . ASP A 1 97 ? -1.048 2.824 -10.022 1.00 98.31 97 ASP A C 1
ATOM 764 O O . ASP A 1 97 ? -0.549 2.816 -11.151 1.00 98.31 97 ASP A O 1
ATOM 768 N N . SER A 1 98 ? -0.545 2.071 -9.040 1.00 98.25 98 SER A N 1
ATOM 769 C CA . SER A 1 98 ? 0.655 1.241 -9.199 1.00 98.25 98 SER A CA 1
ATOM 770 C C . SER A 1 98 ? 0.389 0.014 -10.068 1.00 98.25 98 SER A C 1
ATOM 772 O O . SER A 1 98 ? 1.195 -0.309 -10.942 1.00 98.25 98 SER A O 1
ATOM 774 N N . ARG A 1 99 ? -0.769 -0.634 -9.899 1.00 96.94 99 ARG A N 1
ATOM 775 C CA . ARG A 1 99 ? -1.211 -1.739 -10.753 1.00 96.94 99 ARG A CA 1
ATOM 776 C C . ARG A 1 99 ? -1.237 -1.329 -12.224 1.00 96.94 99 ARG A C 1
ATOM 778 O O . ARG A 1 99 ? -0.738 -2.070 -13.067 1.00 96.94 99 ARG A O 1
ATOM 785 N N . GLN A 1 100 ? -1.775 -0.153 -12.546 1.00 97.88 100 GLN A N 1
ATOM 786 C CA . GLN A 1 100 ? -1.825 0.333 -13.929 1.00 97.88 100 GLN A CA 1
ATOM 787 C C . GLN A 1 100 ? -0.428 0.471 -14.544 1.00 97.88 100 GLN A C 1
ATOM 789 O O . GLN A 1 100 ? -0.232 0.107 -15.704 1.00 97.88 100 GLN A O 1
ATOM 794 N N . ILE A 1 101 ? 0.556 0.932 -13.765 1.00 98.12 101 ILE A N 1
ATOM 795 C CA . ILE A 1 101 ? 1.953 1.031 -14.210 1.00 98.12 101 ILE A CA 1
ATOM 796 C C . ILE A 1 101 ? 2.529 -0.358 -14.504 1.00 98.12 101 ILE A C 1
ATOM 798 O O . ILE A 1 101 ? 3.143 -0.547 -15.554 1.00 98.12 101 ILE A O 1
ATOM 802 N N . LEU A 1 102 ? 2.318 -1.332 -13.615 1.00 97.19 102 LEU A N 1
ATOM 803 C CA . LEU A 1 102 ? 2.857 -2.687 -13.778 1.00 97.19 102 LEU A CA 1
ATOM 804 C C . LEU A 1 102 ? 2.212 -3.438 -14.949 1.00 97.19 102 LEU A C 1
ATOM 806 O O . LEU A 1 102 ? 2.912 -4.096 -15.718 1.00 97.19 102 LEU A O 1
ATOM 810 N N . VAL A 1 103 ? 0.898 -3.277 -15.137 1.00 96.88 103 VAL A N 1
ATOM 811 C CA . VAL A 1 103 ? 0.175 -3.826 -16.294 1.00 96.88 103 VAL A CA 1
ATOM 812 C C . VAL A 1 103 ? 0.669 -3.188 -17.593 1.00 96.88 103 VAL A C 1
ATOM 814 O O . VAL A 1 103 ? 0.937 -3.902 -18.556 1.00 96.88 103 VAL A O 1
ATOM 817 N N . ALA A 1 104 ? 0.850 -1.864 -17.629 1.00 97.62 104 ALA A N 1
ATOM 818 C CA . ALA A 1 104 ? 1.374 -1.170 -18.806 1.00 97.62 104 ALA A CA 1
ATOM 819 C C . ALA A 1 104 ? 2.827 -1.562 -19.132 1.00 97.62 104 ALA A C 1
ATOM 821 O O . ALA A 1 104 ? 3.215 -1.562 -20.298 1.00 97.62 104 ALA A O 1
ATOM 822 N N . ALA A 1 105 ? 3.616 -1.919 -18.116 1.00 96.94 105 ALA A N 1
ATOM 823 C CA . ALA A 1 105 ? 4.966 -2.455 -18.272 1.00 96.94 105 ALA A CA 1
ATOM 824 C C . ALA A 1 105 ? 4.995 -3.943 -18.677 1.00 96.94 105 ALA A C 1
ATOM 826 O O . ALA A 1 105 ? 6.073 -4.477 -18.924 1.00 96.94 105 ALA A O 1
ATOM 827 N N . ASN A 1 106 ? 3.833 -4.605 -18.755 1.00 95.69 106 ASN A N 1
ATOM 828 C CA . ASN A 1 106 ? 3.684 -6.030 -19.053 1.00 95.69 106 ASN A CA 1
ATOM 829 C C . ASN A 1 106 ? 4.493 -6.943 -18.105 1.00 95.69 106 ASN A C 1
ATOM 831 O O . ASN A 1 106 ? 4.980 -7.997 -18.520 1.00 95.69 106 ASN A O 1
ATOM 835 N N . MET A 1 107 ? 4.622 -6.535 -16.837 1.00 92.94 107 MET A N 1
ATOM 836 C CA . MET A 1 107 ? 5.330 -7.302 -15.809 1.00 92.94 107 MET A CA 1
ATOM 837 C C . MET A 1 107 ? 4.615 -8.627 -15.529 1.00 92.94 107 MET A C 1
ATOM 839 O O . MET A 1 107 ? 3.395 -8.661 -15.357 1.00 92.94 107 MET A O 1
ATOM 843 N N . GLN A 1 108 ? 5.386 -9.708 -15.462 1.00 90.50 108 GLN A N 1
ATOM 844 C CA . GLN A 1 108 ? 4.926 -11.045 -15.109 1.00 90.50 108 GLN A CA 1
ATOM 845 C C . GLN A 1 108 ? 5.252 -11.381 -13.643 1.00 90.50 108 GLN A C 1
ATOM 847 O O . GLN A 1 108 ? 6.220 -10.856 -13.093 1.00 90.50 108 GLN A O 1
ATOM 852 N N . PRO A 1 109 ? 4.490 -12.282 -12.994 1.00 84.56 109 PRO A N 1
ATOM 853 C CA . PRO A 1 109 ? 4.731 -12.667 -11.599 1.00 84.56 109 PRO A CA 1
ATOM 854 C C . PRO A 1 109 ? 6.117 -13.270 -11.324 1.00 84.56 109 PRO A C 1
ATOM 856 O O . PRO A 1 109 ? 6.652 -13.091 -10.233 1.00 84.56 109 PRO A O 1
ATOM 859 N N . ASP A 1 110 ? 6.689 -13.971 -12.307 1.00 87.81 110 ASP A N 1
ATOM 860 C CA . ASP A 1 110 ? 7.993 -14.641 -12.198 1.00 87.81 110 ASP A CA 1
ATOM 861 C C . ASP A 1 110 ? 9.167 -13.749 -12.638 1.00 87.81 110 ASP A C 1
ATOM 863 O O . ASP A 1 110 ? 10.318 -14.195 -12.662 1.00 87.81 110 ASP A O 1
ATOM 867 N N . ASP A 1 111 ? 8.892 -12.491 -13.001 1.00 90.94 111 ASP A N 1
ATOM 868 C CA . ASP A 1 111 ? 9.935 -11.561 -13.410 1.00 90.94 111 ASP A CA 1
ATOM 869 C C . ASP A 1 111 ? 10.885 -11.245 -12.242 1.00 90.94 111 ASP A C 1
ATOM 871 O O . ASP A 1 111 ? 10.482 -11.159 -11.075 1.00 90.94 111 ASP A O 1
ATOM 875 N N . PRO A 1 112 ? 12.177 -11.022 -12.532 1.00 92.25 112 PRO A N 1
ATOM 876 C CA . PRO A 1 112 ? 13.120 -10.581 -11.520 1.00 92.25 112 PRO A CA 1
ATOM 877 C C . PRO A 1 112 ? 12.755 -9.176 -11.014 1.00 92.25 112 PRO A C 1
ATOM 879 O O . PRO A 1 112 ? 12.145 -8.375 -11.721 1.00 92.25 112 PRO A O 1
ATOM 882 N N . PHE A 1 113 ? 13.201 -8.839 -9.797 1.00 92.69 113 PHE A N 1
ATOM 883 C CA . PHE A 1 113 ? 12.963 -7.519 -9.199 1.00 92.69 113 PHE A CA 1
ATOM 884 C C . PHE A 1 113 ? 13.306 -6.367 -10.175 1.00 92.69 113 PHE A C 1
ATOM 886 O O . PHE A 1 113 ? 14.398 -6.351 -10.746 1.00 92.69 113 PHE A O 1
ATOM 893 N N . PRO A 1 114 ? 12.413 -5.400 -10.411 1.00 93.31 114 PRO A N 1
ATOM 894 C CA . PRO A 1 114 ? 12.614 -4.388 -11.446 1.00 93.31 114 PRO A CA 1
ATOM 895 C C . PRO A 1 114 ? 13.843 -3.501 -11.199 1.00 93.31 114 PRO A C 1
ATOM 897 O O . PRO A 1 114 ? 14.106 -3.045 -10.085 1.00 93.31 114 PRO A O 1
ATOM 900 N N . LEU A 1 115 ? 14.585 -3.230 -12.278 1.00 90.56 115 LEU A N 1
ATOM 901 C CA . LEU A 1 115 ? 15.719 -2.297 -12.277 1.00 90.56 115 LEU A CA 1
ATOM 902 C C . LEU A 1 115 ? 15.294 -0.860 -12.595 1.00 90.56 115 LEU A C 1
ATOM 904 O O . LEU A 1 115 ? 15.897 0.073 -12.071 1.00 90.56 115 LEU A O 1
ATOM 908 N N . ASP A 1 116 ? 14.277 -0.696 -13.445 1.00 94.81 116 ASP A N 1
ATOM 909 C CA . ASP A 1 116 ? 13.703 0.609 -13.766 1.00 94.81 116 ASP A CA 1
ATOM 910 C C . ASP A 1 116 ? 13.059 1.222 -12.519 1.00 94.81 116 ASP A C 1
ATOM 912 O O . ASP A 1 116 ? 12.258 0.570 -11.846 1.00 94.81 116 ASP A O 1
ATOM 916 N N . ASP A 1 117 ? 13.409 2.470 -12.207 1.00 95.50 117 ASP A N 1
ATOM 917 C CA . ASP A 1 117 ? 12.989 3.120 -10.966 1.00 95.50 117 ASP A CA 1
ATOM 918 C C . ASP A 1 117 ? 11.470 3.275 -10.869 1.00 95.50 117 ASP A C 1
ATOM 920 O O . ASP A 1 117 ? 10.909 3.054 -9.797 1.00 95.50 117 ASP A O 1
ATOM 924 N N . LYS A 1 118 ? 10.793 3.580 -11.982 1.00 97.06 118 LYS A N 1
ATOM 925 C CA . LYS A 1 118 ? 9.340 3.772 -12.003 1.00 97.06 118 LYS A CA 1
ATOM 926 C C . LYS A 1 118 ? 8.611 2.450 -11.786 1.00 97.06 118 LYS A C 1
ATOM 928 O O . LYS A 1 118 ? 7.663 2.383 -11.004 1.00 97.06 118 LYS A O 1
ATOM 933 N N . ILE A 1 119 ? 9.050 1.390 -12.462 1.00 97.12 119 ILE A N 1
ATOM 934 C CA . ILE A 1 119 ? 8.478 0.050 -12.289 1.00 97.12 119 ILE A CA 1
ATOM 935 C C . ILE A 1 119 ? 8.779 -0.473 -10.877 1.00 97.12 119 ILE A C 1
ATOM 937 O O . ILE A 1 119 ? 7.906 -1.049 -10.231 1.00 97.12 119 ILE A O 1
ATOM 941 N N . LYS A 1 120 ? 9.986 -0.229 -10.362 1.00 96.12 120 LYS A N 1
ATOM 942 C CA . LYS A 1 120 ? 10.394 -0.588 -9.000 1.00 96.12 120 LYS A CA 1
ATOM 943 C C . LYS A 1 120 ? 9.576 0.113 -7.932 1.00 96.12 120 LYS A C 1
ATOM 945 O O . LYS A 1 120 ? 9.180 -0.533 -6.963 1.00 96.12 120 LYS A O 1
ATOM 950 N N . GLU A 1 121 ? 9.299 1.397 -8.103 1.00 97.38 121 GLU A N 1
ATOM 951 C CA . GLU A 1 121 ? 8.435 2.146 -7.198 1.00 97.38 121 GLU A CA 1
ATOM 952 C C . GLU A 1 121 ? 7.011 1.579 -7.212 1.00 97.38 121 GLU A C 1
ATOM 954 O O . GLU A 1 121 ? 6.475 1.259 -6.153 1.00 97.38 121 GLU A O 1
ATOM 959 N N . ALA A 1 122 ? 6.434 1.348 -8.396 1.00 98.12 122 ALA A N 1
ATOM 960 C CA . ALA A 1 122 ? 5.101 0.758 -8.521 1.00 98.12 122 ALA A CA 1
ATOM 961 C C . ALA A 1 122 ? 5.024 -0.653 -7.906 1.00 98.12 122 ALA A C 1
ATOM 963 O O . ALA A 1 122 ? 4.091 -0.959 -7.164 1.00 98.12 122 ALA A O 1
ATOM 964 N N . PHE A 1 123 ? 6.029 -1.497 -8.145 1.00 96.94 123 PHE A N 1
ATOM 965 C CA . PHE A 1 123 ? 6.140 -2.820 -7.527 1.00 96.94 123 PHE A CA 1
ATOM 966 C C . PHE A 1 123 ? 6.202 -2.726 -6.000 1.00 96.94 123 PHE A C 1
ATOM 968 O O . PHE A 1 123 ? 5.449 -3.407 -5.300 1.00 96.94 123 PHE A O 1
ATOM 975 N N . SER A 1 124 ? 7.057 -1.839 -5.484 1.00 97.06 124 SER A N 1
ATOM 976 C CA . SER A 1 124 ? 7.189 -1.592 -4.046 1.00 97.06 124 SER A CA 1
ATOM 977 C C . SER A 1 124 ? 5.852 -1.153 -3.460 1.00 97.06 124 SER A C 1
ATOM 979 O O . SER A 1 124 ? 5.385 -1.731 -2.485 1.00 97.06 124 SER A O 1
ATOM 981 N N . HIS A 1 125 ? 5.164 -0.205 -4.099 1.00 97.75 125 HIS A N 1
ATOM 982 C CA . HIS A 1 125 ? 3.845 0.238 -3.668 1.00 97.75 125 HIS A CA 1
ATOM 983 C C . HIS A 1 125 ? 2.830 -0.901 -3.597 1.00 97.75 125 HIS A C 1
ATOM 985 O O . HIS A 1 125 ? 2.123 -0.988 -2.595 1.00 97.75 125 HIS A O 1
ATOM 991 N N . VAL A 1 126 ? 2.753 -1.785 -4.593 1.00 96.88 126 VAL A N 1
ATOM 992 C CA . VAL A 1 126 ? 1.808 -2.912 -4.563 1.00 96.88 126 VAL A CA 1
ATOM 993 C C . VAL A 1 126 ? 2.082 -3.827 -3.370 1.00 96.88 126 VAL A C 1
ATOM 995 O O . VAL A 1 126 ? 1.184 -4.075 -2.560 1.00 96.88 126 VAL A O 1
ATOM 998 N N . VAL A 1 127 ? 3.324 -4.288 -3.218 1.00 95.81 127 VAL A N 1
ATOM 999 C CA . VAL A 1 127 ? 3.705 -5.228 -2.152 1.00 95.81 127 VAL A CA 1
ATOM 1000 C C . VAL A 1 127 ? 3.522 -4.597 -0.771 1.00 95.81 127 VAL A C 1
ATOM 1002 O O . VAL A 1 127 ? 2.943 -5.200 0.136 1.00 95.81 127 VAL A O 1
ATOM 1005 N N . GLU A 1 128 ? 3.979 -3.359 -0.609 1.00 97.25 128 GLU A N 1
ATOM 1006 C CA . GLU A 1 128 ? 3.966 -2.658 0.669 1.00 97.25 128 GLU A CA 1
ATOM 1007 C C . GLU A 1 128 ? 2.555 -2.289 1.123 1.00 97.25 128 GLU A C 1
ATOM 1009 O O . GLU A 1 128 ? 2.221 -2.479 2.295 1.00 97.25 128 GLU A O 1
ATOM 1014 N N . ASN A 1 129 ? 1.714 -1.784 0.215 1.00 97.06 129 ASN A N 1
ATOM 1015 C CA . ASN A 1 129 ? 0.332 -1.439 0.539 1.00 97.06 129 ASN A CA 1
ATOM 1016 C C . ASN A 1 129 ? -0.502 -2.692 0.810 1.00 97.06 129 ASN A C 1
ATOM 1018 O O . ASN A 1 129 ? -1.311 -2.678 1.733 1.00 97.06 129 ASN A O 1
ATOM 1022 N N . THR A 1 130 ? -0.262 -3.795 0.097 1.00 97.00 130 THR A N 1
ATOM 1023 C CA . THR A 1 130 ? -0.943 -5.071 0.367 1.00 97.00 130 THR A CA 1
ATOM 1024 C C . THR A 1 130 ? -0.599 -5.598 1.762 1.00 97.00 130 THR A C 1
ATOM 1026 O O . THR A 1 130 ? -1.492 -5.935 2.544 1.00 97.00 130 THR A O 1
ATOM 1029 N N . ALA A 1 131 ? 0.687 -5.601 2.128 1.00 97.38 131 ALA A N 1
ATOM 1030 C CA . ALA A 1 131 ? 1.119 -6.012 3.463 1.00 97.38 131 ALA A CA 1
ATOM 1031 C C . ALA A 1 131 ? 0.555 -5.096 4.562 1.00 97.38 131 ALA A C 1
ATOM 1033 O O . ALA A 1 131 ? 0.099 -5.570 5.606 1.00 97.38 131 ALA A O 1
ATOM 1034 N N . PHE A 1 132 ? 0.558 -3.782 4.327 1.00 97.81 132 PHE A N 1
ATOM 1035 C CA . PHE A 1 132 ? 0.033 -2.819 5.288 1.00 97.81 132 PHE A CA 1
ATOM 1036 C C . PHE A 1 132 ? -1.487 -2.917 5.445 1.00 97.81 132 PHE A C 1
ATOM 1038 O O . PHE A 1 132 ? -1.982 -2.869 6.570 1.00 97.81 132 PHE A O 1
ATOM 1045 N N . PHE A 1 133 ? -2.229 -3.133 4.355 1.00 98.06 133 PHE A N 1
ATOM 1046 C CA . PHE A 1 133 ? -3.666 -3.398 4.413 1.00 98.06 133 PHE A CA 1
ATOM 1047 C C . PHE A 1 133 ? -3.963 -4.592 5.322 1.00 98.06 133 PHE A C 1
ATOM 1049 O O . PHE A 1 133 ? -4.827 -4.493 6.194 1.00 98.06 133 PHE A O 1
ATOM 1056 N N . GLY A 1 134 ? -3.202 -5.683 5.176 1.00 97.81 134 GLY A N 1
ATOM 1057 C CA . GLY A 1 134 ? -3.320 -6.862 6.032 1.00 97.81 134 GLY A CA 1
ATOM 1058 C C . GLY A 1 134 ? -3.189 -6.530 7.521 1.00 97.81 134 GLY A C 1
ATOM 1059 O O . GLY A 1 134 ? -4.011 -6.962 8.328 1.00 97.81 134 GLY A O 1
ATOM 1060 N N . ASP A 1 135 ? -2.225 -5.692 7.905 1.00 98.12 135 ASP A N 1
ATOM 1061 C CA . ASP A 1 135 ? -2.082 -5.281 9.306 1.00 98.12 135 ASP A CA 1
ATOM 1062 C C . ASP A 1 135 ? -3.257 -4.469 9.840 1.00 98.12 135 ASP A C 1
ATOM 1064 O O . ASP A 1 135 ? -3.620 -4.625 11.012 1.00 98.12 135 ASP A O 1
ATOM 1068 N N . VAL A 1 136 ? -3.789 -3.564 9.015 1.00 98.19 136 VAL A N 1
ATOM 1069 C CA . VAL A 1 136 ? -4.929 -2.716 9.374 1.00 98.19 136 VAL A CA 1
ATOM 1070 C C . VAL A 1 136 ? -6.173 -3.590 9.525 1.00 98.19 136 VAL A C 1
ATOM 1072 O O . VAL A 1 136 ? -6.876 -3.473 10.527 1.00 98.19 136 VAL A O 1
ATOM 1075 N N . ALA A 1 137 ? -6.403 -4.514 8.588 1.00 97.69 137 ALA A N 1
ATOM 1076 C CA . ALA A 1 137 ? -7.513 -5.465 8.615 1.00 97.69 137 ALA A CA 1
ATOM 1077 C C . ALA A 1 137 ? -7.483 -6.357 9.862 1.00 97.69 137 ALA A C 1
ATOM 1079 O O . ALA A 1 137 ? -8.509 -6.530 10.518 1.00 97.69 137 ALA A O 1
ATOM 1080 N N . LEU A 1 138 ? -6.305 -6.863 10.239 1.00 97.25 138 LEU A N 1
ATOM 1081 C CA . LEU A 1 138 ? -6.150 -7.714 11.420 1.00 97.25 138 L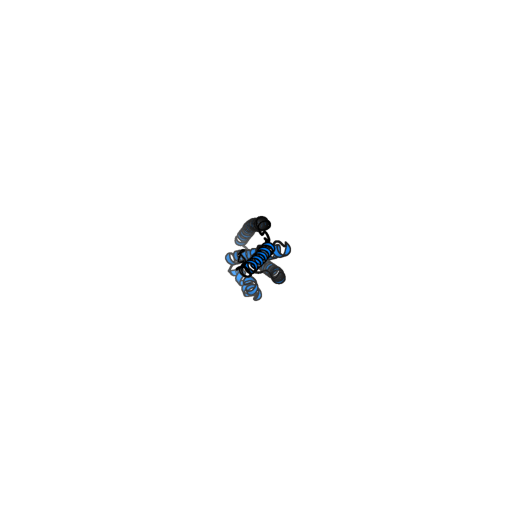EU A CA 1
ATOM 1082 C C . LEU A 1 138 ? -6.357 -6.957 12.741 1.00 97.25 138 LEU A C 1
ATOM 1084 O O . LEU A 1 138 ? -6.846 -7.541 13.706 1.00 97.25 138 LEU A O 1
ATOM 1088 N N . ARG A 1 139 ? -5.997 -5.669 12.810 1.00 97.06 139 ARG A N 1
ATOM 1089 C CA . ARG A 1 139 ? -6.119 -4.856 14.038 1.00 97.06 139 ARG A CA 1
ATOM 1090 C C . ARG A 1 139 ? -7.476 -4.185 14.191 1.00 97.06 139 ARG A C 1
ATOM 1092 O O . ARG A 1 139 ? -7.950 -4.024 15.312 1.00 97.06 139 ARG A O 1
ATOM 1099 N N . PHE A 1 140 ? -8.110 -3.818 13.082 1.00 97.69 140 PHE A N 1
ATOM 1100 C CA . PHE A 1 140 ? -9.372 -3.083 13.066 1.00 97.69 140 PHE A CA 1
ATOM 1101 C C . PHE A 1 140 ? -10.445 -3.781 12.218 1.00 97.69 140 PHE A C 1
ATOM 1103 O O . PHE A 1 140 ? -11.079 -3.129 11.386 1.00 97.69 140 PHE A O 1
ATOM 1110 N N . PRO A 1 141 ? -10.719 -5.082 12.429 1.00 97.12 141 PRO A N 1
ATOM 1111 C CA . PRO A 1 141 ? -11.556 -5.873 11.525 1.00 97.12 141 PRO A CA 1
ATOM 1112 C C . PRO A 1 141 ? -12.954 -5.272 11.338 1.00 97.12 141 PRO A C 1
ATOM 1114 O O . PRO A 1 141 ? -13.451 -5.183 10.220 1.00 97.12 141 PRO A O 1
ATOM 1117 N N . ARG A 1 142 ?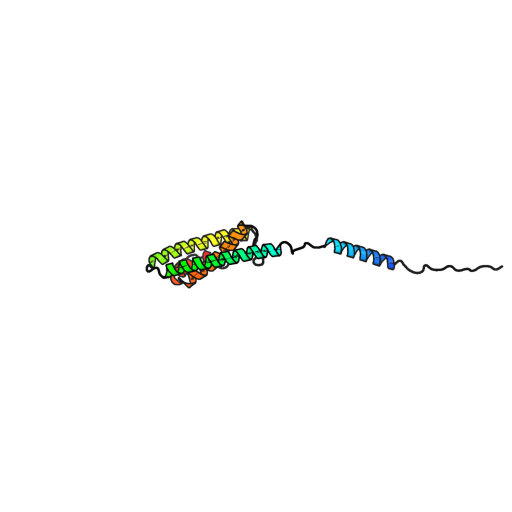 -13.570 -4.760 12.412 1.00 97.31 142 ARG A N 1
ATOM 1118 C CA . ARG A 1 142 ? -14.897 -4.120 12.345 1.00 97.31 142 ARG A CA 1
ATOM 1119 C C . ARG A 1 142 ? -14.907 -2.866 11.467 1.00 97.31 142 ARG A C 1
ATOM 1121 O O . ARG A 1 142 ? -15.857 -2.655 10.721 1.00 97.31 142 ARG A O 1
ATOM 1128 N N . ILE A 1 143 ? -13.871 -2.035 11.584 1.00 97.81 143 ILE A N 1
ATOM 1129 C CA . ILE A 1 143 ? -13.763 -0.764 10.858 1.00 97.81 143 ILE A CA 1
ATOM 1130 C C . ILE A 1 143 ? -13.405 -1.037 9.398 1.00 97.81 143 ILE A C 1
ATOM 1132 O O . ILE A 1 143 ? -13.989 -0.447 8.496 1.00 97.81 143 ILE A O 1
ATOM 1136 N N . VAL A 1 144 ? -12.483 -1.970 9.157 1.00 98.06 144 VAL A N 1
ATOM 1137 C CA . VAL A 1 144 ? -12.075 -2.329 7.800 1.00 98.06 144 VAL A CA 1
ATOM 1138 C C . VAL A 1 144 ? -13.227 -2.953 7.030 1.00 98.06 144 VAL A C 1
ATOM 1140 O O . VAL A 1 144 ? -13.518 -2.455 5.951 1.00 98.06 144 VAL A O 1
ATOM 1143 N N . HIS A 1 145 ? -13.949 -3.936 7.580 1.00 97.06 145 HIS A N 1
ATOM 1144 C CA . HIS A 1 145 ? -15.123 -4.507 6.904 1.00 97.06 145 HIS A CA 1
ATOM 1145 C C . HIS A 1 145 ? -16.201 -3.458 6.616 1.00 97.06 145 HIS A C 1
ATOM 1147 O O . HIS A 1 145 ? -16.779 -3.443 5.534 1.00 97.06 145 HIS A O 1
ATOM 1153 N N . HIS A 1 146 ? -16.412 -2.508 7.536 1.00 97.12 146 HIS A N 1
ATOM 1154 C CA . HIS A 1 146 ? -17.353 -1.408 7.324 1.00 97.12 146 HIS A CA 1
ATOM 1155 C C . HIS A 1 146 ? -17.060 -0.621 6.034 1.00 97.12 146 HIS A C 1
ATOM 1157 O O . HIS A 1 146 ? -17.996 -0.258 5.322 1.00 97.12 146 HIS A O 1
ATOM 1163 N N . TYR A 1 147 ? -15.793 -0.360 5.710 1.00 97.62 147 TYR A N 1
ATOM 1164 C CA . TYR A 1 147 ? -15.431 0.346 4.478 1.00 97.62 147 TYR A CA 1
ATOM 1165 C C . TYR A 1 147 ? -15.228 -0.598 3.293 1.00 97.62 147 TYR A C 1
ATOM 1167 O O . TYR A 1 147 ? -15.755 -0.339 2.216 1.00 97.62 147 TYR A O 1
ATOM 1175 N N . TYR A 1 148 ? -14.505 -1.696 3.483 1.00 96.75 148 TYR A N 1
ATOM 1176 C CA . TYR A 1 148 ? -14.132 -2.627 2.425 1.00 96.75 148 TYR A CA 1
ATOM 1177 C C . TYR A 1 148 ? -15.350 -3.248 1.735 1.00 96.75 148 TYR A C 1
ATOM 1179 O O . TYR A 1 148 ? -15.453 -3.182 0.514 1.00 96.75 148 TYR A O 1
ATOM 1187 N N . ASP A 1 149 ? -16.331 -3.733 2.501 1.00 95.25 149 ASP A N 1
ATOM 1188 C CA . ASP A 1 149 ? -17.500 -4.426 1.944 1.00 95.25 149 ASP A CA 1
ATOM 1189 C C . ASP A 1 149 ? -18.410 -3.490 1.117 1.00 95.25 149 ASP A C 1
ATOM 1191 O O . ASP A 1 149 ? -19.268 -3.949 0.365 1.00 95.25 149 ASP A O 1
ATOM 1195 N N . ARG A 1 150 ? -18.234 -2.165 1.239 1.00 95.62 150 ARG A N 1
ATOM 1196 C CA . ARG A 1 150 ? -18.997 -1.148 0.492 1.00 95.62 150 ARG A CA 1
ATOM 1197 C C . ARG A 1 150 ? -18.288 -0.626 -0.752 1.00 95.62 150 ARG A C 1
ATOM 1199 O O . ARG A 1 150 ? -18.878 0.162 -1.485 1.00 95.62 150 ARG A O 1
ATOM 1206 N N . ASN A 1 151 ? -17.049 -1.042 -0.989 1.00 93.81 151 ASN A N 1
ATOM 1207 C CA . ASN A 1 151 ? -16.270 -0.649 -2.154 1.00 93.81 151 ASN A CA 1
ATOM 1208 C C . ASN A 1 151 ? -16.015 -1.892 -3.013 1.00 93.81 151 ASN A C 1
ATOM 1210 O O . ASN A 1 151 ? -15.034 -2.603 -2.817 1.00 93.81 151 ASN A O 1
ATOM 1214 N N . ALA A 1 152 ? -16.915 -2.164 -3.963 1.00 90.50 152 ALA A N 1
ATOM 1215 C CA . ALA A 1 152 ? -16.887 -3.393 -4.763 1.00 90.50 152 ALA A CA 1
ATOM 1216 C C . ALA A 1 152 ? -15.560 -3.604 -5.522 1.00 90.50 152 ALA A C 1
ATOM 1218 O O . ALA A 1 152 ? -15.099 -4.737 -5.657 1.00 90.50 152 ALA A O 1
ATOM 1219 N N . ASP A 1 153 ? -14.913 -2.517 -5.949 1.00 92.75 153 ASP A N 1
ATOM 1220 C CA . ASP A 1 153 ? -13.667 -2.565 -6.723 1.00 92.75 153 ASP A CA 1
ATOM 1221 C C . ASP A 1 153 ? -12.456 -2.993 -5.880 1.00 92.75 153 ASP A C 1
ATOM 1223 O O . ASP A 1 153 ? -11.505 -3.586 -6.392 1.00 92.75 153 ASP A O 1
ATOM 1227 N N . TRP A 1 154 ? -12.497 -2.756 -4.565 1.00 95.38 154 TRP A N 1
ATOM 1228 C CA . TRP A 1 154 ? -11.378 -3.040 -3.662 1.00 95.38 154 TRP A CA 1
ATOM 1229 C C . TRP A 1 154 ? -11.064 -4.535 -3.594 1.00 95.38 154 TRP A C 1
ATOM 1231 O O . TRP A 1 154 ? -9.899 -4.927 -3.526 1.00 95.38 154 TRP A O 1
ATOM 1241 N N . GLY A 1 155 ? -12.091 -5.384 -3.682 1.00 93.50 155 GLY A N 1
ATOM 1242 C CA . GLY A 1 155 ? -11.895 -6.830 -3.707 1.00 93.50 155 GLY A CA 1
ATOM 1243 C C . GLY A 1 155 ? -11.263 -7.344 -4.994 1.00 93.50 155 GLY A C 1
ATOM 1244 O O . GLY A 1 155 ? -10.506 -8.310 -4.945 1.00 93.50 155 GLY A O 1
ATOM 1245 N N . GLY A 1 156 ? -11.529 -6.701 -6.133 1.00 93.06 156 GLY A N 1
ATOM 1246 C CA . GLY A 1 156 ? -10.840 -7.017 -7.384 1.00 93.06 156 GLY A CA 1
ATOM 1247 C C . GLY A 1 156 ? -9.367 -6.629 -7.316 1.00 93.06 156 GLY A C 1
ATOM 1248 O O . GLY A 1 156 ? -8.505 -7.409 -7.707 1.00 93.06 156 GLY A O 1
ATOM 1249 N N . LEU A 1 157 ? -9.088 -5.458 -6.745 1.00 94.12 157 LEU A N 1
ATOM 1250 C CA . LEU A 1 157 ? -7.744 -4.908 -6.683 1.00 94.12 157 LEU A CA 1
ATOM 1251 C C . LEU A 1 157 ? -6.802 -5.682 -5.749 1.00 94.12 157 LEU A C 1
ATOM 1253 O O . LEU A 1 157 ? -5.653 -5.896 -6.105 1.00 94.12 157 LEU A O 1
ATOM 1257 N N . LEU A 1 158 ? -7.273 -6.155 -4.589 1.00 92.88 158 LEU A N 1
ATOM 1258 C CA . LEU A 1 158 ? -6.448 -6.991 -3.697 1.00 92.88 158 LEU A CA 1
ATOM 1259 C C . LEU A 1 158 ? -6.183 -8.404 -4.224 1.00 92.88 158 LEU A C 1
ATOM 1261 O O . LEU A 1 158 ? -5.300 -9.089 -3.714 1.00 92.88 158 LEU A O 1
ATOM 1265 N N . ARG A 1 159 ? -7.010 -8.883 -5.155 1.00 92.00 159 ARG A N 1
ATOM 1266 C CA . ARG A 1 159 ? -6.893 -10.227 -5.736 1.00 92.00 159 ARG A CA 1
ATOM 1267 C C . ARG A 1 159 ? -6.058 -10.254 -7.011 1.00 92.00 159 ARG A C 1
ATOM 1269 O O . ARG A 1 159 ? -5.821 -11.350 -7.518 1.00 92.00 159 ARG A O 1
ATOM 1276 N N . TRP A 1 160 ? -5.731 -9.080 -7.546 1.00 91.19 160 TRP A N 1
ATOM 1277 C CA . TRP A 1 160 ? -4.820 -8.921 -8.669 1.00 91.19 160 TRP A CA 1
ATOM 1278 C C . TRP A 1 160 ? -3.393 -9.222 -8.216 1.00 91.19 160 TRP A C 1
ATOM 1280 O O . TRP A 1 160 ? -2.736 -10.004 -8.934 1.00 91.19 160 TRP A O 1
#

Organism: NCBI:txid188132

pLD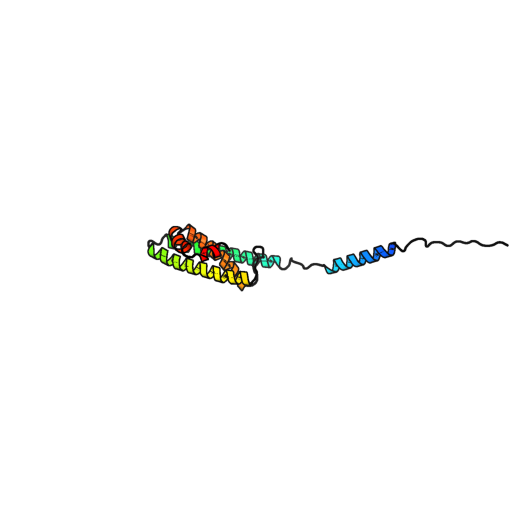DT: mean 82.19, std 22.13, range [28.59, 98.31]

Sequence (160 aa):
LFNSSFSIGVLLCCPLVTMWSVSAVILALAAVALGSADPDTQRPRHDSNLEIYKRLFETKRKDQLNALKNLVELNDINQQYKIIDIMLKGLFKVLEDSRQILVAANMQPDDPFPLDDKIKEAFSHVVENTAFFGDVALRFPRIVHHYYDRNADWGGLLRW

InterPro domains:
  IPR026321 Coiled-coil domain-containing protein 134 [PF15002] (40-160)
  IPR026321 Coiled-coil domain-containing protein 134 [PTHR14735] (22-160)

Secondary structure (DSSP, 8-state):
--------------SHHHHHHHHHHHHHHHHHHT-----TTTHHHHHHHHHHHHHHHHHHHHHHHHHHHHHHH-S-HHHHHHHHHHHHHHHHHHHHHHHHHHHHTT--TTSPPP-SHHHHHHHHHHHHHHHHHHHHHHH-HHHHHHHHTT-HHHHHHHT-